Protein AF-A0A2U1WIM0-F1 (afdb_monomer)

Foldseek 3Di:
DVLVVVLVVLVVVDDPVVLVVLLVVLLLVQLVVQLVVCVVVCVPVDQDPVPGPPPVCVVCVSVVSSVVSSVCSVVPGPCRSVVSSSVVSVVVVVVVD

Structure (mmCIF, N/CA/C/O backbone):
data_AF-A0A2U1WIM0-F1
#
_entry.id   AF-A0A2U1WIM0-F1
#
loop_
_atom_site.group_PDB
_atom_site.id
_atom_site.type_symbol
_atom_site.label_atom_id
_atom_site.label_alt_id
_atom_site.label_comp_id
_atom_site.label_asym_id
_atom_site.label_entity_id
_atom_site.label_seq_id
_atom_site.pdbx_PDB_ins_code
_atom_site.Cartn_x
_atom_site.Cartn_y
_atom_site.Cartn_z
_atom_site.occupancy
_atom_site.B_iso_or_equiv
_atom_site.auth_seq_id
_atom_site.auth_comp_id
_atom_site.auth_asym_id
_atom_site.auth_atom_id
_atom_site.pdbx_PDB_model_num
ATOM 1 N N . MET A 1 1 ? -23.681 -4.303 2.465 1.00 59.84 1 MET A N 1
ATOM 2 C CA . MET A 1 1 ? -23.717 -3.689 3.816 1.00 59.84 1 MET A CA 1
ATOM 3 C C . MET A 1 1 ? -23.264 -4.615 4.951 1.00 59.84 1 MET A C 1
ATOM 5 O O . MET A 1 1 ? -22.601 -4.123 5.848 1.00 59.84 1 MET A O 1
ATOM 9 N N . ARG A 1 2 ? -23.535 -5.932 4.925 1.00 65.62 2 ARG A N 1
ATOM 10 C CA . ARG A 1 2 ? -23.213 -6.853 6.042 1.00 65.62 2 ARG A CA 1
ATOM 11 C C . ARG A 1 2 ? -21.707 -7.028 6.341 1.00 65.62 2 ARG A C 1
ATOM 13 O O . ARG A 1 2 ? -21.340 -7.217 7.492 1.00 65.62 2 ARG A O 1
ATOM 20 N N . THR A 1 3 ? -20.843 -6.925 5.329 1.00 66.19 3 THR A N 1
ATOM 21 C CA . THR A 1 3 ? -19.381 -7.093 5.477 1.00 66.19 3 THR A CA 1
ATOM 22 C C . THR A 1 3 ? -18.690 -5.880 6.102 1.00 66.19 3 THR A C 1
ATOM 24 O O . THR A 1 3 ? -17.775 -6.050 6.897 1.00 66.19 3 THR A O 1
ATOM 27 N N . LEU A 1 4 ? -19.150 -4.664 5.783 1.00 67.75 4 LEU A N 1
ATOM 28 C CA . LEU A 1 4 ? -18.585 -3.428 6.339 1.00 67.75 4 LEU A CA 1
ATOM 29 C C . LEU A 1 4 ? -18.883 -3.308 7.837 1.00 67.75 4 LEU A C 1
ATOM 31 O O . LEU A 1 4 ? -17.980 -3.002 8.603 1.00 67.75 4 LEU A O 1
ATOM 35 N N . ALA A 1 5 ? -20.110 -3.650 8.250 1.00 70.62 5 ALA A N 1
ATOM 36 C CA . ALA A 1 5 ? -20.494 -3.674 9.662 1.00 70.62 5 ALA A CA 1
ATOM 37 C C . ALA A 1 5 ? -19.587 -4.606 10.487 1.00 70.62 5 ALA A C 1
ATOM 39 O O . ALA A 1 5 ? -19.092 -4.217 11.537 1.00 70.62 5 ALA A O 1
ATOM 40 N N . LYS A 1 6 ? -19.279 -5.798 9.954 1.00 81.31 6 LYS A N 1
ATOM 41 C CA . LYS A 1 6 ? -18.414 -6.765 10.638 1.00 81.31 6 LYS A CA 1
ATOM 42 C C . LYS A 1 6 ? -16.965 -6.281 10.780 1.00 81.31 6 LYS A C 1
ATOM 44 O O . LYS A 1 6 ? -16.341 -6.587 11.785 1.00 81.31 6 LYS A O 1
ATOM 49 N N . ILE A 1 7 ? -16.420 -5.547 9.805 1.00 84.88 7 ILE A N 1
ATOM 50 C CA . ILE A 1 7 ? -15.057 -4.995 9.914 1.00 84.88 7 ILE A CA 1
ATOM 51 C C . ILE A 1 7 ? -14.996 -3.916 10.997 1.00 84.88 7 ILE A C 1
ATOM 53 O O . ILE A 1 7 ? -14.090 -3.957 11.822 1.00 84.88 7 ILE A O 1
ATOM 57 N N . SER A 1 8 ? -15.977 -3.014 11.054 1.00 86.12 8 SER A N 1
ATOM 58 C CA . SER A 1 8 ? -16.022 -1.972 12.087 1.00 86.12 8 SER A CA 1
ATOM 59 C C . SER A 1 8 ? -16.092 -2.548 13.507 1.00 86.12 8 SER A C 1
ATOM 61 O O . SER A 1 8 ? -15.436 -2.036 14.412 1.00 86.12 8 SER A O 1
ATOM 63 N N . ASP A 1 9 ? -16.816 -3.655 13.699 1.00 88.31 9 ASP A N 1
ATOM 64 C CA . ASP A 1 9 ? -16.866 -4.358 14.987 1.00 88.31 9 ASP A CA 1
ATOM 65 C C . ASP A 1 9 ? -15.514 -4.977 15.382 1.00 88.31 9 ASP A C 1
ATOM 67 O O . ASP A 1 9 ? -15.197 -5.068 16.569 1.00 88.31 9 ASP A O 1
ATOM 71 N N . LEU A 1 10 ? -14.717 -5.426 14.40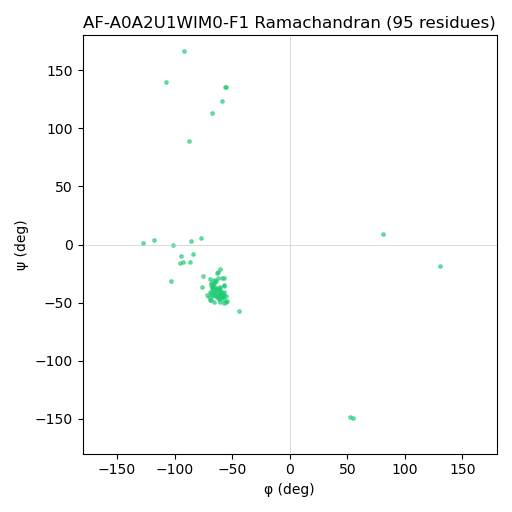4 1.00 87.44 10 LEU A N 1
ATOM 72 C CA . LEU A 1 10 ? -13.368 -5.951 14.643 1.00 87.44 10 LEU A CA 1
ATOM 73 C C . LEU A 1 10 ? -12.403 -4.830 15.014 1.00 87.44 10 LEU A C 1
ATOM 75 O O . LEU A 1 10 ? -11.634 -4.972 15.961 1.00 87.44 10 LEU A O 1
ATOM 79 N N . GLU A 1 11 ? -12.476 -3.705 14.305 1.00 90.44 11 GLU A N 1
ATOM 80 C CA . GLU A 1 11 ? -11.648 -2.533 14.582 1.00 90.44 11 GLU A CA 1
ATOM 81 C C . GLU A 1 11 ? -11.867 -2.016 16.006 1.00 90.44 11 GLU A C 1
ATOM 83 O O . GLU A 1 11 ? -10.902 -1.752 16.716 1.00 90.44 11 GLU A O 1
ATOM 88 N N . ALA A 1 12 ? -13.117 -1.960 16.474 1.00 89.38 12 ALA A N 1
ATOM 89 C CA . ALA A 1 12 ? -13.444 -1.490 17.820 1.00 89.38 12 ALA A CA 1
ATOM 90 C C . ALA A 1 12 ? -12.814 -2.324 18.957 1.00 89.38 12 ALA A C 1
ATOM 92 O O . ALA A 1 12 ? -12.693 -1.834 20.079 1.00 89.38 12 ALA A O 1
ATOM 93 N N . LYS A 1 13 ? -12.427 -3.578 18.689 1.00 88.81 13 LYS A N 1
ATOM 94 C CA . LYS A 1 13 ? -11.847 -4.501 19.681 1.00 88.81 13 LYS A CA 1
ATOM 95 C C . LYS A 1 13 ? -10.318 -4.496 19.704 1.00 88.81 13 LYS A C 1
ATOM 97 O O . LYS A 1 13 ? -9.731 -5.119 20.586 1.00 88.81 13 LYS A O 1
ATOM 102 N N . ILE A 1 14 ? -9.669 -3.855 18.734 1.00 89.38 14 ILE A N 1
ATOM 103 C CA . ILE A 1 14 ? -8.216 -3.908 18.551 1.00 89.38 14 ILE A CA 1
ATOM 104 C C . ILE A 1 14 ? -7.599 -2.570 18.962 1.00 89.38 14 ILE A C 1
ATOM 106 O O . ILE A 1 14 ? -8.125 -1.501 18.664 1.00 89.38 14 ILE A O 1
ATOM 110 N N . ASP A 1 15 ? -6.448 -2.635 19.633 1.00 92.50 15 ASP A N 1
ATOM 111 C CA . ASP A 1 15 ? -5.685 -1.448 20.019 1.00 92.50 15 ASP A CA 1
ATOM 112 C C . ASP A 1 15 ? -5.359 -0.549 18.799 1.00 92.50 15 ASP A C 1
ATOM 114 O O . ASP A 1 15 ? -4.915 -1.059 17.761 1.00 92.50 15 AS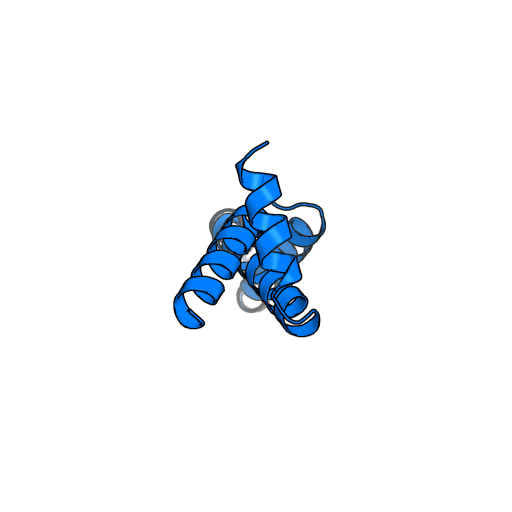P A O 1
ATOM 118 N N . PRO A 1 16 ? -5.513 0.787 18.894 1.00 92.88 16 PRO A N 1
ATOM 119 C CA . PRO A 1 16 ? -5.274 1.695 17.772 1.00 92.88 16 PRO A CA 1
ATOM 120 C C . PRO A 1 16 ? -3.868 1.617 17.162 1.00 92.88 16 PRO A C 1
ATOM 122 O O . PRO A 1 16 ? -3.724 1.735 15.942 1.00 92.88 16 PRO A O 1
ATOM 125 N N . ALA A 1 17 ? -2.821 1.395 17.964 1.00 93.69 17 ALA A N 1
ATOM 126 C CA . ALA A 1 17 ? -1.467 1.234 17.434 1.00 93.69 17 ALA A CA 1
ATOM 127 C C . ALA A 1 17 ? -1.343 -0.075 16.646 1.00 93.69 17 ALA A C 1
ATOM 129 O O . ALA A 1 17 ? -0.674 -0.123 15.608 1.00 93.69 17 ALA A O 1
ATOM 130 N N . LYS A 1 18 ? -2.044 -1.125 17.084 1.00 92.94 18 LYS A N 1
ATOM 131 C CA . LYS A 1 18 ? -2.105 -2.388 16.350 1.00 92.94 18 LYS A CA 1
ATOM 132 C C . LYS A 1 18 ? -2.888 -2.258 15.043 1.00 92.94 18 LYS A C 1
ATOM 134 O O . LYS A 1 18 ? -2.414 -2.750 14.020 1.00 92.94 18 LYS A O 1
ATOM 139 N N . LEU A 1 19 ? -4.009 -1.536 15.034 1.00 95.31 19 LEU A N 1
ATOM 140 C CA . LEU A 1 19 ? -4.741 -1.211 13.801 1.00 95.31 19 LEU A CA 1
ATOM 141 C C . LEU A 1 19 ? -3.864 -0.454 12.801 1.00 95.31 19 LEU A C 1
ATOM 143 O O . LEU A 1 19 ? -3.824 -0.804 11.619 1.00 95.31 19 LEU A O 1
ATOM 147 N N . ALA A 1 20 ? -3.108 0.542 13.273 1.00 95.81 20 ALA A N 1
ATOM 148 C CA . ALA A 1 20 ? -2.166 1.279 12.437 1.00 95.81 20 ALA A CA 1
ATOM 149 C C . ALA A 1 20 ? -1.082 0.359 11.849 1.00 95.81 20 ALA A C 1
ATOM 151 O O . ALA A 1 20 ? -0.744 0.486 10.670 1.00 95.81 20 ALA A O 1
ATOM 152 N N . GLN A 1 21 ? -0.580 -0.605 12.630 1.00 95.69 21 GLN A N 1
ATOM 153 C CA . GLN A 1 21 ? 0.366 -1.610 12.141 1.00 95.69 21 GLN A CA 1
ATOM 154 C C . GLN A 1 21 ? -0.257 -2.494 11.053 1.00 95.69 21 GLN A C 1
ATOM 156 O O . GLN A 1 21 ? 0.366 -2.698 10.016 1.00 95.69 21 GLN A O 1
ATOM 161 N N . ILE A 1 22 ? -1.486 -2.976 11.247 1.00 95.75 22 ILE A N 1
ATOM 162 C CA . ILE A 1 22 ? -2.182 -3.826 10.268 1.00 95.75 22 ILE A CA 1
ATOM 163 C C . ILE A 1 22 ? -2.429 -3.060 8.966 1.00 95.75 22 ILE A C 1
ATOM 165 O O . ILE A 1 22 ? -2.149 -3.570 7.881 1.00 95.75 22 ILE A O 1
ATOM 169 N N . ARG A 1 23 ? -2.886 -1.805 9.064 1.00 96.00 23 ARG A N 1
ATOM 170 C CA . ARG A 1 23 ? -3.065 -0.918 7.907 1.00 96.00 23 ARG A CA 1
ATOM 171 C C . ARG A 1 23 ? -1.747 -0.696 7.168 1.00 96.00 23 ARG A C 1
ATOM 173 O O . ARG A 1 23 ? -1.713 -0.768 5.942 1.00 96.00 23 ARG A O 1
ATOM 180 N N . LYS A 1 24 ? -0.659 -0.459 7.907 1.00 96.06 24 LYS A N 1
ATOM 181 C CA . LYS A 1 24 ? 0.684 -0.307 7.341 1.00 96.06 24 LYS A CA 1
ATOM 182 C C . LYS A 1 24 ? 1.118 -1.572 6.600 1.00 96.06 24 LYS A C 1
ATOM 184 O O . LYS A 1 24 ? 1.495 -1.466 5.440 1.00 96.06 24 LYS A O 1
ATOM 189 N N . SER A 1 25 ? 0.995 -2.746 7.215 1.00 96.50 25 SER A N 1
ATOM 190 C CA . SER A 1 25 ? 1.364 -4.019 6.586 1.00 96.50 25 SER A CA 1
ATOM 191 C C . SER A 1 25 ? 0.540 -4.317 5.334 1.00 96.50 25 SER A C 1
ATOM 193 O O . SER A 1 25 ? 1.084 -4.797 4.344 1.00 96.50 25 SER A O 1
ATOM 195 N N . ALA A 1 26 ? -0.752 -3.983 5.334 1.00 96.94 26 ALA A N 1
ATOM 196 C CA . ALA A 1 26 ? -1.595 -4.137 4.154 1.00 96.94 26 ALA A CA 1
ATOM 197 C C . ALA A 1 26 ? -1.162 -3.216 2.994 1.00 96.94 26 ALA A C 1
ATOM 199 O O . ALA A 1 26 ? -1.081 -3.661 1.849 1.00 96.94 26 ALA A O 1
ATOM 200 N N . ASN A 1 27 ? -0.818 -1.956 3.285 1.00 96.44 27 ASN A N 1
ATOM 201 C CA . ASN A 1 27 ? -0.271 -1.026 2.289 1.00 96.44 27 ASN A CA 1
ATOM 202 C C . ASN A 1 27 ? 1.123 -1.454 1.795 1.00 96.44 27 ASN A C 1
ATOM 204 O O . ASN A 1 27 ? 1.448 -1.288 0.622 1.00 96.44 27 ASN A O 1
ATOM 208 N N . GLU A 1 28 ? 1.965 -1.997 2.675 1.00 96.38 28 GLU A N 1
ATOM 209 C CA . GLU A 1 28 ? 3.279 -2.530 2.302 1.00 96.38 28 GLU A CA 1
ATOM 210 C C . GLU A 1 28 ? 3.139 -3.741 1.381 1.00 96.38 28 GLU A C 1
ATOM 212 O O . GLU A 1 28 ? 3.842 -3.815 0.377 1.00 96.38 28 GLU A O 1
ATOM 217 N N . PHE A 1 29 ? 2.188 -4.635 1.662 1.00 97.06 29 PHE A N 1
ATOM 218 C CA . PHE A 1 29 ? 1.875 -5.758 0.786 1.00 97.06 29 PHE A CA 1
ATOM 219 C C . PHE A 1 29 ? 1.490 -5.286 -0.620 1.00 97.06 29 PHE A C 1
ATOM 221 O O . PHE A 1 29 ? 2.062 -5.752 -1.604 1.00 97.06 29 PHE A O 1
ATOM 228 N N . GLU A 1 30 ? 0.561 -4.331 -0.725 1.00 96.88 30 GLU A N 1
ATOM 229 C CA . GLU A 1 30 ? 0.156 -3.789 -2.025 1.00 96.88 30 GLU A CA 1
ATOM 230 C C . GLU A 1 30 ? 1.317 -3.079 -2.734 1.00 96.88 30 GLU A C 1
ATOM 232 O O . GLU A 1 30 ? 1.500 -3.267 -3.933 1.00 96.88 30 GLU A O 1
ATOM 237 N N . SER A 1 31 ? 2.160 -2.349 -1.998 1.00 97.19 31 SER A N 1
ATOM 238 C CA . SER A 1 31 ? 3.350 -1.703 -2.568 1.00 97.19 31 SER A CA 1
ATOM 239 C C . SER A 1 31 ? 4.306 -2.717 -3.186 1.00 97.19 31 SER A C 1
ATOM 241 O O . SER A 1 31 ? 4.767 -2.511 -4.306 1.00 97.19 31 SER A O 1
ATOM 243 N N . GLN A 1 32 ? 4.574 -3.821 -2.485 1.00 95.81 32 GLN A N 1
ATOM 244 C CA . GLN A 1 32 ? 5.421 -4.896 -3.000 1.00 95.81 32 GLN A CA 1
ATOM 245 C C . GLN A 1 32 ? 4.791 -5.558 -4.221 1.00 95.81 32 GLN A C 1
ATOM 247 O O . GLN A 1 32 ? 5.467 -5.744 -5.228 1.00 95.81 32 GLN A O 1
ATOM 252 N N . PHE A 1 33 ? 3.490 -5.847 -4.169 1.00 96.12 33 PHE A N 1
ATOM 253 C CA . PHE A 1 33 ? 2.758 -6.383 -5.311 1.00 96.12 33 PHE A CA 1
ATOM 254 C C . PHE A 1 33 ? 2.891 -5.478 -6.545 1.00 96.12 33 PHE A C 1
ATOM 256 O O . PHE A 1 33 ? 3.262 -5.953 -7.617 1.00 96.12 33 PHE A O 1
ATOM 263 N N . VAL A 1 34 ? 2.659 -4.170 -6.391 1.00 95.81 34 VAL A N 1
ATOM 264 C CA . VAL A 1 34 ? 2.797 -3.198 -7.486 1.00 95.81 34 VAL A CA 1
ATOM 265 C C . VAL A 1 34 ? 4.225 -3.207 -8.030 1.00 95.81 34 VAL A C 1
ATOM 267 O O . VAL A 1 34 ? 4.408 -3.257 -9.241 1.00 95.81 34 VAL A O 1
ATOM 270 N N . SER A 1 35 ? 5.241 -3.208 -7.165 1.00 94.88 35 SER A N 1
ATOM 271 C CA . SER A 1 35 ? 6.643 -3.263 -7.591 1.00 94.88 35 SER A CA 1
ATOM 272 C C . SER A 1 35 ? 6.966 -4.517 -8.405 1.00 94.88 35 SER A C 1
ATOM 274 O O . SER A 1 35 ? 7.631 -4.406 -9.431 1.00 94.88 35 SER A O 1
ATOM 276 N N . GLN A 1 36 ? 6.448 -5.686 -8.018 1.00 94.00 36 GLN A N 1
ATOM 277 C CA . GLN A 1 36 ? 6.616 -6.913 -8.808 1.00 94.00 36 GLN A CA 1
ATOM 278 C C . GLN A 1 36 ? 5.929 -6.812 -10.178 1.00 94.00 36 GLN A C 1
ATOM 280 O O . GLN A 1 36 ? 6.483 -7.254 -11.179 1.00 94.00 36 GLN A O 1
ATOM 285 N N . MET A 1 37 ? 4.750 -6.187 -10.249 1.00 93.44 37 MET A N 1
ATOM 286 C CA . MET A 1 37 ? 4.034 -5.974 -11.517 1.00 93.44 37 MET A CA 1
ATOM 287 C C . MET A 1 37 ? 4.722 -4.961 -12.434 1.00 93.44 37 MET A C 1
ATOM 289 O O . MET A 1 37 ? 4.615 -5.064 -13.654 1.00 93.44 37 MET A O 1
ATOM 293 N N . LEU A 1 38 ? 5.437 -3.991 -11.864 1.00 91.12 38 LEU A N 1
ATOM 294 C CA . LEU A 1 38 ? 6.216 -3.021 -12.626 1.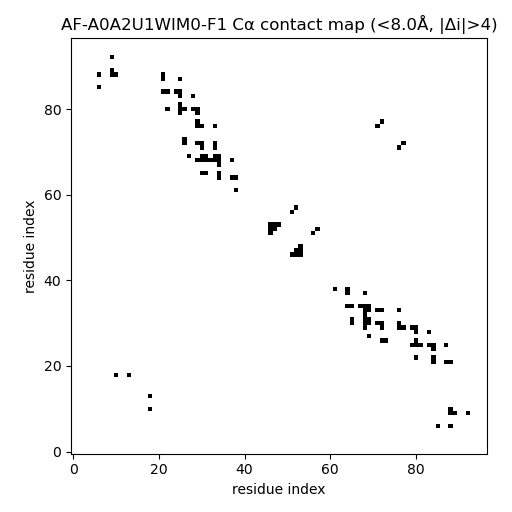00 91.12 38 LEU A CA 1
ATOM 295 C C . LEU A 1 38 ? 7.513 -3.614 -13.187 1.00 91.12 38 LEU A C 1
ATOM 297 O O . LEU A 1 38 ? 7.978 -3.128 -14.213 1.00 91.12 38 LEU A O 1
ATOM 301 N N . GLY A 1 39 ? 8.084 -4.644 -12.554 1.00 88.75 39 GLY A N 1
ATOM 302 C CA . GLY A 1 39 ? 9.349 -5.276 -12.959 1.00 88.75 39 GLY A CA 1
ATOM 303 C C . GLY A 1 39 ? 9.469 -5.527 -14.471 1.00 88.75 39 GLY A C 1
ATOM 304 O O . GLY A 1 39 ? 10.351 -4.935 -15.101 1.00 88.75 39 GLY A O 1
ATOM 305 N N . PRO A 1 40 ? 8.535 -6.275 -15.090 1.00 89.31 40 PRO A N 1
ATOM 306 C CA . PRO A 1 40 ? 8.574 -6.588 -16.520 1.00 89.31 40 PRO A CA 1
ATOM 307 C C . PRO A 1 40 ? 8.573 -5.365 -17.447 1.00 89.31 40 PRO A C 1
ATOM 309 O O . PRO A 1 40 ? 9.138 -5.418 -18.538 1.00 89.31 40 PRO A O 1
ATOM 312 N N . MET A 1 41 ? 7.981 -4.238 -17.028 1.00 86.44 41 MET A N 1
ATOM 313 C CA . MET A 1 41 ? 8.004 -3.004 -17.826 1.00 86.44 41 MET A CA 1
ATOM 314 C C . MET A 1 41 ? 9.424 -2.462 -18.000 1.00 86.44 41 MET A C 1
ATOM 316 O O . MET A 1 41 ? 9.723 -1.844 -19.018 1.00 86.44 41 MET A O 1
ATOM 320 N N . PHE A 1 42 ? 10.293 -2.689 -17.013 1.00 79.88 42 PHE A N 1
ATOM 321 C CA . PHE A 1 42 ? 11.681 -2.248 -17.043 1.00 79.88 42 PHE A CA 1
ATOM 322 C C . PHE A 1 42 ? 12.638 -3.331 -17.551 1.00 79.88 42 PHE A C 1
ATOM 324 O O . PHE A 1 42 ? 13.750 -2.995 -17.932 1.00 79.88 42 PHE A O 1
ATOM 331 N N . GLU A 1 43 ? 12.248 -4.603 -17.606 1.00 77.06 43 GLU A N 1
ATOM 332 C CA . GLU A 1 43 ? 13.092 -5.670 -18.172 1.00 77.06 43 GLU A CA 1
ATOM 333 C C . GLU A 1 43 ? 13.315 -5.498 -19.685 1.00 77.06 43 GLU A C 1
ATOM 335 O O . GLU A 1 43 ? 14.393 -5.795 -20.190 1.00 77.06 43 GLU A O 1
ATOM 340 N N . GLY A 1 44 ? 12.324 -4.961 -20.408 1.00 66.12 44 GLY A N 1
ATOM 341 C CA . GLY A 1 44 ? 12.420 -4.687 -21.849 1.00 66.12 44 GLY A CA 1
ATOM 342 C C . GLY A 1 44 ? 13.085 -3.354 -22.218 1.00 66.12 44 GLY A C 1
ATOM 343 O O . GLY A 1 44 ? 13.339 -3.107 -23.397 1.00 66.12 44 GLY A O 1
ATOM 344 N N . ILE A 1 45 ? 13.370 -2.487 -21.238 1.00 67.56 45 ILE A N 1
ATOM 345 C CA . ILE A 1 45 ? 14.089 -1.225 -21.458 1.00 67.56 45 ILE A CA 1
ATOM 346 C C . ILE A 1 45 ? 15.581 -1.528 -21.350 1.00 67.56 45 ILE A C 1
ATOM 348 O O . ILE A 1 45 ? 16.164 -1.468 -20.260 1.00 67.56 45 ILE A O 1
ATOM 352 N N . GLY A 1 46 ? 16.175 -1.894 -22.488 1.00 59.31 46 GLY A N 1
ATOM 353 C CA . GLY A 1 46 ? 17.617 -2.063 -22.617 1.00 59.31 46 GLY A CA 1
ATOM 354 C C . GLY A 1 46 ? 18.344 -0.783 -22.211 1.00 59.31 46 GLY A C 1
ATOM 355 O O . GLY A 1 46 ? 17.934 0.321 -22.572 1.00 59.31 46 GLY A O 1
ATOM 356 N N . THR A 1 47 ? 19.407 -0.927 -21.430 1.00 61.72 47 THR A N 1
ATOM 357 C CA . THR A 1 47 ? 20.384 0.136 -21.222 1.00 6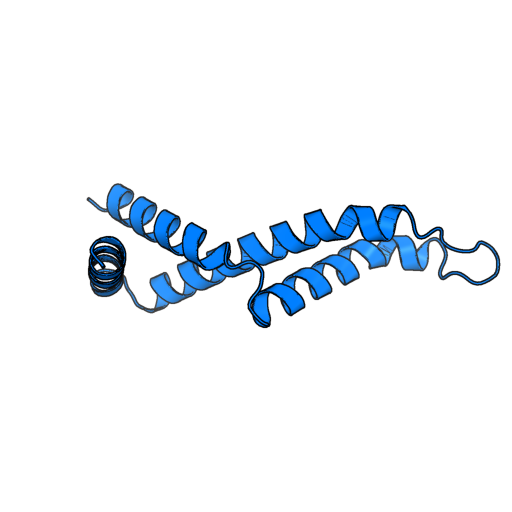1.72 47 THR A CA 1
ATOM 358 C C . THR A 1 47 ? 21.101 0.343 -22.556 1.00 61.72 47 THR A C 1
ATOM 360 O O . THR A 1 47 ? 21.763 -0.559 -23.060 1.00 61.72 47 THR A O 1
ATOM 363 N N . ASP A 1 48 ? 20.907 1.500 -23.191 1.00 62.00 48 ASP A N 1
ATOM 364 C CA . ASP A 1 48 ? 21.655 1.843 -24.404 1.00 62.00 48 ASP A CA 1
ATOM 365 C C . ASP A 1 48 ? 23.156 1.828 -24.060 1.00 62.00 48 ASP A C 1
ATOM 367 O O . ASP A 1 48 ? 23.581 2.501 -23.119 1.00 62.00 48 ASP A O 1
ATOM 371 N N . GLU A 1 49 ? 23.961 1.040 -24.776 1.00 62.53 49 GLU A N 1
ATOM 372 C CA . GLU A 1 49 ? 25.396 0.897 -24.486 1.00 62.53 49 GLU A CA 1
ATOM 373 C C . GLU A 1 49 ? 26.161 2.222 -24.631 1.00 62.53 49 GLU A C 1
ATOM 375 O O . GLU A 1 49 ? 27.217 2.393 -24.024 1.00 62.53 49 GLU A O 1
ATOM 380 N N . THR A 1 50 ? 25.632 3.166 -25.418 1.00 67.94 50 THR A N 1
ATOM 381 C CA . THR A 1 50 ? 26.285 4.450 -25.710 1.00 67.94 50 THR A CA 1
ATOM 382 C C . THR A 1 50 ? 25.677 5.613 -24.919 1.00 67.94 50 THR A C 1
ATOM 384 O O . THR A 1 50 ? 26.397 6.547 -24.566 1.00 67.94 50 THR A O 1
ATOM 387 N N . PHE A 1 51 ? 24.374 5.569 -24.616 1.00 66.62 51 PHE A N 1
ATOM 388 C CA . PHE A 1 51 ? 23.644 6.680 -23.977 1.00 66.62 51 PHE A CA 1
ATOM 389 C C . PHE A 1 51 ? 22.849 6.307 -22.707 1.00 66.62 51 PHE A C 1
ATOM 391 O O . PHE A 1 51 ? 22.198 7.175 -22.125 1.00 66.62 51 PHE A O 1
ATOM 398 N N . GLY A 1 52 ? 22.885 5.050 -22.257 1.00 69.75 52 GLY A N 1
ATOM 399 C CA . GLY A 1 52 ? 22.203 4.562 -21.052 1.00 69.75 52 GLY A CA 1
ATOM 400 C C . GLY A 1 52 ? 23.070 4.626 -19.790 1.00 69.75 52 GLY A C 1
ATOM 401 O O . GLY A 1 52 ? 24.288 4.781 -19.852 1.00 69.75 52 GLY A O 1
ATOM 402 N N . GLY A 1 53 ? 22.463 4.470 -18.608 1.00 72.69 53 GLY A N 1
ATOM 403 C CA . GLY A 1 53 ? 23.180 4.512 -17.326 1.00 72.69 53 GLY A CA 1
ATOM 404 C C . GLY A 1 53 ? 23.965 3.235 -16.974 1.00 72.69 53 GLY A C 1
ATOM 405 O O . GLY A 1 53 ? 24.531 3.137 -15.878 1.00 72.69 53 GLY A O 1
ATOM 406 N N . GLY A 1 54 ? 24.021 2.265 -17.895 1.00 78.44 54 GLY A N 1
ATOM 407 C CA . GLY A 1 54 ? 24.808 1.032 -17.805 1.00 78.44 54 GLY A CA 1
ATOM 408 C C . GLY A 1 54 ? 24.579 0.226 -16.519 1.00 78.44 54 GLY A C 1
ATOM 409 O O . GLY A 1 54 ? 23.513 0.270 -15.906 1.00 78.44 54 GLY A O 1
ATOM 410 N N . ARG A 1 55 ? 25.628 -0.471 -16.057 1.00 77.69 55 ARG A N 1
ATOM 411 C CA . ARG A 1 55 ? 25.594 -1.297 -14.829 1.00 77.69 55 ARG A CA 1
ATOM 412 C C . ARG A 1 55 ? 25.192 -0.524 -13.569 1.00 77.69 55 ARG A C 1
ATOM 414 O O . ARG A 1 55 ? 24.654 -1.112 -12.636 1.00 77.69 55 ARG A O 1
ATOM 421 N N . GLY A 1 56 ? 25.475 0.780 -13.517 1.00 81.81 56 GLY A N 1
ATOM 422 C CA . GLY A 1 56 ? 25.072 1.626 -12.395 1.00 81.81 56 GLY A CA 1
ATOM 423 C C . GLY A 1 56 ? 23.553 1.737 -12.321 1.00 81.81 56 GLY A C 1
ATOM 424 O O . GLY A 1 56 ? 22.962 1.467 -11.284 1.00 81.81 56 GLY A O 1
ATOM 425 N N . GLU A 1 57 ? 22.905 2.053 -13.436 1.00 82.75 57 GLU A N 1
ATOM 426 C CA . GLU A 1 57 ? 21.446 2.123 -13.506 1.00 82.75 57 GLU A CA 1
ATOM 427 C C . GLU A 1 57 ? 20.778 0.781 -13.182 1.00 82.75 57 GLU A C 1
ATOM 429 O O . GLU A 1 57 ? 19.816 0.747 -12.415 1.00 82.75 57 GLU A O 1
ATOM 434 N N . GLU A 1 58 ? 21.321 -0.328 -13.689 1.00 82.69 58 GLU A N 1
ATOM 435 C CA . GLU A 1 58 ? 20.822 -1.681 -13.404 1.00 82.69 58 GLU A CA 1
ATOM 436 C C . GLU A 1 58 ? 20.806 -1.997 -11.903 1.00 82.69 58 GLU A C 1
ATOM 438 O O . GLU A 1 58 ? 19.829 -2.551 -11.401 1.00 82.69 58 GLU A O 1
ATOM 443 N N . MET A 1 59 ? 21.837 -1.583 -11.159 1.00 86.81 59 MET A N 1
ATOM 444 C CA . MET A 1 59 ? 21.891 -1.791 -9.708 1.00 86.81 59 MET A CA 1
ATOM 445 C C . MET A 1 59 ? 20.849 -0.971 -8.936 1.00 86.81 59 MET A C 1
ATOM 447 O O . MET A 1 59 ? 20.361 -1.424 -7.900 1.00 86.81 59 MET A O 1
ATOM 451 N N . PHE A 1 60 ? 20.503 0.230 -9.409 1.00 89.12 60 PHE A N 1
ATOM 452 C CA . PHE A 1 60 ? 19.552 1.117 -8.725 1.00 89.12 60 PHE A CA 1
ATOM 453 C C . PHE A 1 60 ? 18.102 0.953 -9.209 1.00 89.12 60 PHE A C 1
ATOM 455 O O . PHE A 1 60 ? 17.172 1.387 -8.524 1.00 89.12 60 PHE A O 1
ATOM 462 N N . ARG A 1 61 ? 17.882 0.292 -10.350 1.00 88.62 61 ARG A N 1
ATOM 463 C CA . ARG A 1 61 ? 16.561 0.058 -10.949 1.00 88.62 61 ARG A CA 1
ATOM 464 C C . ARG A 1 61 ? 15.565 -0.638 -10.007 1.00 88.62 61 ARG A C 1
ATOM 466 O O . ARG A 1 61 ? 14.445 -0.136 -9.908 1.00 88.62 61 ARG A O 1
ATOM 473 N N . PRO A 1 62 ? 15.924 -1.691 -9.245 1.00 90.88 62 PRO A N 1
ATOM 474 C CA . PRO A 1 62 ? 15.002 -2.287 -8.276 1.00 90.88 62 PRO A CA 1
ATOM 475 C C . PRO A 1 62 ? 14.534 -1.285 -7.214 1.00 90.88 62 PRO A C 1
ATOM 477 O O . PRO A 1 62 ? 13.343 -1.203 -6.922 1.00 90.88 62 PRO A O 1
ATOM 480 N N . MET A 1 63 ? 15.442 -0.448 -6.700 1.00 93.25 63 MET A N 1
ATOM 481 C CA . MET A 1 63 ? 15.088 0.583 -5.718 1.00 93.25 63 MET A CA 1
ATOM 482 C C . MET A 1 63 ? 14.143 1.637 -6.307 1.00 93.25 63 MET A C 1
ATOM 484 O O . MET A 1 63 ? 13.219 2.078 -5.627 1.00 93.25 63 MET A O 1
ATOM 488 N N . LEU A 1 64 ? 14.332 2.024 -7.571 1.00 92.62 64 LEU A N 1
ATOM 489 C CA . LEU A 1 64 ? 13.406 2.908 -8.287 1.00 92.62 64 LEU A CA 1
ATOM 490 C C . LEU A 1 64 ? 12.010 2.285 -8.413 1.00 92.62 64 LEU A C 1
ATOM 492 O O . LEU A 1 64 ? 11.012 2.934 -8.094 1.00 92.62 64 LEU A O 1
ATOM 496 N N . ILE A 1 65 ? 11.938 1.016 -8.815 1.00 93.38 65 ILE A N 1
ATOM 497 C CA . ILE A 1 65 ? 10.683 0.264 -8.950 1.00 93.38 65 ILE A CA 1
ATOM 498 C C . ILE A 1 65 ? 9.955 0.146 -7.600 1.00 93.38 65 ILE A C 1
ATOM 500 O O . ILE A 1 65 ? 8.732 0.296 -7.530 1.00 93.38 65 ILE A O 1
ATOM 504 N N . GLU A 1 66 ? 10.688 -0.059 -6.505 1.00 95.19 66 GLU A N 1
ATOM 505 C CA . GLU A 1 66 ? 10.127 -0.036 -5.151 1.00 95.19 66 GLU A CA 1
ATOM 506 C C . GLU A 1 66 ? 9.508 1.318 -4.789 1.00 95.19 66 GLU A C 1
ATOM 508 O O . GLU A 1 66 ? 8.414 1.377 -4.219 1.00 95.19 66 GLU A O 1
ATOM 513 N N . GLN A 1 67 ? 10.182 2.425 -5.116 1.00 95.25 67 GLN A N 1
ATOM 514 C CA . GLN A 1 67 ? 9.638 3.758 -4.850 1.00 95.25 67 GLN A CA 1
ATOM 515 C C . GLN A 1 67 ? 8.396 4.037 -5.694 1.00 95.25 67 GLN A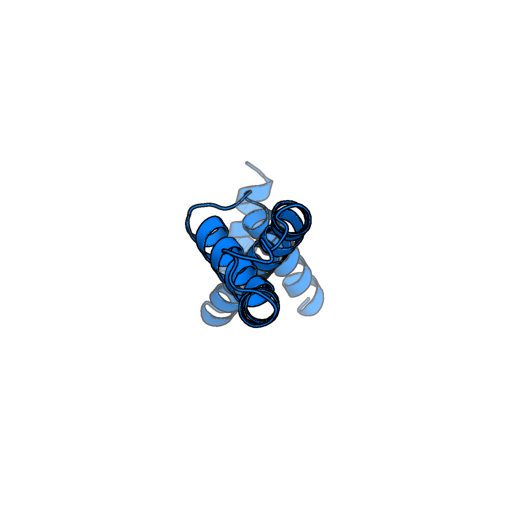 C 1
ATOM 517 O O . GLN A 1 67 ? 7.424 4.583 -5.168 1.00 95.25 67 GLN A O 1
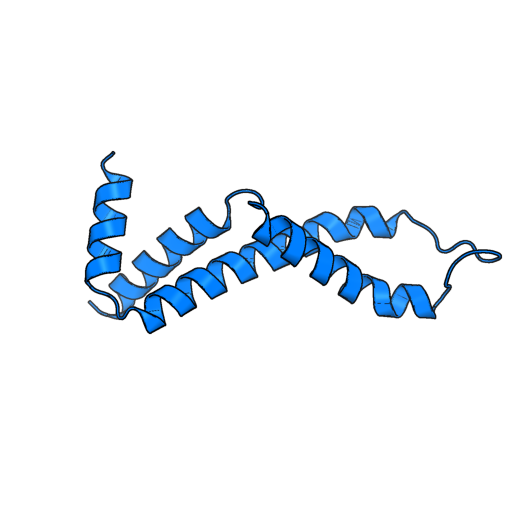ATOM 522 N N . PHE A 1 68 ? 8.378 3.613 -6.960 1.00 94.12 68 PHE A N 1
ATOM 523 C CA . PHE A 1 68 ? 7.177 3.709 -7.787 1.00 94.12 68 PHE A CA 1
ATOM 524 C C . PHE A 1 68 ? 6.016 2.903 -7.200 1.00 94.12 68 PHE A C 1
ATOM 526 O O . PHE A 1 68 ? 4.921 3.450 -7.063 1.00 94.12 68 PHE A O 1
ATOM 533 N N . GLY A 1 69 ? 6.249 1.662 -6.763 1.00 94.88 69 GLY A N 1
ATOM 534 C CA . GLY A 1 69 ? 5.216 0.842 -6.121 1.00 94.88 69 GLY A CA 1
ATOM 535 C C . GLY A 1 69 ? 4.619 1.500 -4.874 1.00 94.88 69 GLY A C 1
ATOM 536 O O . GLY A 1 69 ? 3.394 1.581 -4.732 1.00 94.88 69 GLY A O 1
ATOM 537 N N . LYS A 1 70 ? 5.467 2.076 -4.010 1.00 95.19 70 LYS A N 1
ATOM 538 C CA . LYS A 1 70 ? 5.028 2.849 -2.833 1.00 95.19 70 LYS A CA 1
ATOM 539 C C . LYS A 1 70 ? 4.212 4.081 -3.226 1.00 95.19 70 LYS A C 1
ATOM 541 O O . LYS A 1 70 ? 3.145 4.320 -2.665 1.00 95.19 70 LYS A O 1
ATOM 546 N N . GLN A 1 71 ? 4.693 4.858 -4.195 1.00 95.31 71 GLN A N 1
ATOM 547 C CA . GLN A 1 71 ? 4.042 6.086 -4.663 1.00 95.31 71 GLN A CA 1
ATOM 548 C C . GLN A 1 71 ? 2.682 5.823 -5.324 1.00 95.31 71 GLN A C 1
ATOM 550 O O . GLN A 1 71 ? 1.763 6.629 -5.164 1.00 95.31 71 GLN A O 1
ATOM 555 N N . ILE A 1 72 ? 2.542 4.715 -6.055 1.00 94.62 72 ILE A N 1
ATOM 556 C CA . ILE A 1 72 ? 1.273 4.281 -6.656 1.00 94.62 72 ILE A CA 1
ATOM 557 C C . ILE A 1 72 ? 0.296 3.854 -5.561 1.00 94.62 72 ILE A C 1
ATOM 559 O O . ILE A 1 72 ? -0.842 4.323 -5.534 1.00 94.62 72 ILE A O 1
ATOM 563 N N . THR A 1 73 ? 0.755 3.035 -4.614 1.00 95.19 73 THR A N 1
ATOM 564 C CA . THR A 1 73 ? -0.073 2.563 -3.495 1.00 95.19 73 THR A CA 1
ATOM 565 C C . THR A 1 73 ? -0.592 3.725 -2.648 1.00 95.19 73 THR A C 1
ATOM 567 O O . THR A 1 73 ? -1.782 3.803 -2.357 1.00 95.19 73 THR A O 1
ATOM 570 N N . GLN A 1 74 ? 0.267 4.697 -2.324 1.00 92.31 74 GLN A N 1
ATOM 571 C CA . GLN A 1 74 ? -0.116 5.890 -1.556 1.00 92.31 74 GLN A CA 1
ATOM 572 C C . GLN A 1 74 ? -1.163 6.767 -2.257 1.00 92.31 74 GLN A C 1
ATOM 574 O O . GLN A 1 74 ? -1.938 7.440 -1.581 1.00 92.31 74 GLN A O 1
ATOM 579 N N . ARG A 1 75 ? -1.203 6.771 -3.596 1.00 92.88 75 ARG A N 1
ATOM 580 C CA . ARG A 1 75 ? -2.181 7.542 -4.384 1.00 92.88 75 ARG A CA 1
ATOM 581 C C . ARG A 1 75 ? -3.507 6.813 -4.616 1.00 92.88 75 ARG A C 1
ATOM 583 O O . ARG A 1 75 ? -4.375 7.360 -5.289 1.00 92.88 75 ARG A O 1
ATOM 590 N N . GLY A 1 76 ? -3.678 5.617 -4.058 1.00 86.88 76 GLY A N 1
ATOM 591 C CA . GLY A 1 76 ? -4.916 4.839 -4.146 1.00 86.88 76 GLY A CA 1
ATOM 592 C C . GLY A 1 76 ? -4.707 3.387 -4.565 1.00 86.88 76 GLY A C 1
ATOM 593 O O . GLY A 1 76 ? -5.577 2.564 -4.287 1.00 86.88 76 GLY A O 1
ATOM 594 N N . GLY A 1 77 ? -3.556 3.060 -5.164 1.00 91.19 77 GLY A N 1
ATOM 595 C CA . GLY A 1 77 ? -3.197 1.693 -5.534 1.00 91.19 77 GLY A CA 1
ATOM 596 C C . GLY A 1 77 ? -4.240 1.000 -6.415 1.00 91.19 77 GLY A C 1
ATOM 597 O O . GLY A 1 77 ? -4.946 1.629 -7.201 1.00 91.19 77 GLY A O 1
ATOM 598 N N . PHE A 1 78 ? -4.331 -0.317 -6.262 1.00 93.44 78 PHE A N 1
ATOM 599 C CA . PHE A 1 78 ? -5.315 -1.185 -6.905 1.00 93.44 78 PHE A CA 1
ATOM 600 C C . PHE A 1 78 ? -6.459 -1.580 -5.952 1.00 93.44 78 PHE A C 1
ATOM 602 O O . PHE A 1 78 ? -7.375 -2.303 -6.340 1.00 93.44 78 PHE A O 1
ATOM 609 N N . GLY A 1 79 ? -6.422 -1.114 -4.699 1.00 93.56 79 GLY A N 1
ATOM 610 C CA . GLY A 1 79 ? -7.392 -1.445 -3.657 1.00 93.56 79 GLY A CA 1
ATOM 611 C C . GLY A 1 79 ? -7.142 -2.795 -2.976 1.00 93.56 79 GLY A C 1
ATOM 612 O O . GLY A 1 79 ? -7.972 -3.232 -2.173 1.00 93.56 79 GLY A O 1
ATOM 613 N N . ILE A 1 80 ? -6.005 -3.441 -3.250 1.00 95.50 80 ILE A N 1
ATOM 614 C CA . ILE A 1 80 ? -5.631 -4.737 -2.667 1.00 95.50 80 ILE A CA 1
ATOM 615 C C . ILE A 1 80 ? -5.366 -4.582 -1.167 1.00 95.50 80 ILE A C 1
ATOM 617 O O . ILE A 1 80 ? -5.778 -5.446 -0.388 1.00 95.50 80 ILE A O 1
ATOM 621 N N . ALA A 1 81 ? -4.780 -3.460 -0.729 1.00 96.12 81 ALA A N 1
ATOM 622 C CA . ALA A 1 81 ? -4.531 -3.212 0.689 1.00 96.12 81 ALA A CA 1
ATOM 623 C C . ALA A 1 81 ? -5.816 -3.280 1.529 1.00 96.12 81 ALA A C 1
ATOM 625 O O . ALA A 1 81 ? -5.789 -3.790 2.642 1.00 96.12 81 ALA A O 1
ATOM 626 N N . ASN A 1 82 ? -6.967 -2.846 1.007 1.00 94.62 82 ASN A N 1
ATOM 627 C CA . ASN A 1 82 ? -8.229 -2.918 1.753 1.00 94.62 82 ASN A CA 1
ATOM 628 C C . ASN A 1 82 ? -8.697 -4.366 1.967 1.00 94.62 82 ASN A C 1
ATOM 630 O O . ASN A 1 82 ? -9.228 -4.699 3.027 1.00 94.62 82 ASN A O 1
ATOM 634 N N . GLN A 1 83 ? -8.490 -5.231 0.972 1.00 94.88 83 GLN A N 1
ATOM 635 C CA . GLN A 1 83 ? -8.838 -6.649 1.073 1.00 94.88 83 GLN A CA 1
ATOM 636 C C . GLN A 1 83 ? -7.913 -7.353 2.069 1.00 94.88 83 GLN A C 1
ATOM 638 O O . GLN A 1 83 ? -8.388 -8.011 2.993 1.00 94.88 83 GLN A O 1
ATOM 643 N N . VAL A 1 84 ? -6.603 -7.129 1.936 1.00 95.81 84 VAL A N 1
ATOM 644 C CA . VAL A 1 84 ? -5.579 -7.684 2.832 1.00 95.81 84 VAL A CA 1
ATOM 645 C C . VAL A 1 84 ? -5.788 -7.209 4.266 1.00 95.81 84 VAL A C 1
ATOM 647 O O . VAL A 1 84 ? -5.731 -8.012 5.188 1.00 95.81 84 VAL A O 1
ATOM 650 N N . TYR A 1 85 ? -6.109 -5.932 4.467 1.00 96.00 85 TYR A N 1
ATOM 651 C CA . TYR A 1 85 ? -6.450 -5.381 5.776 1.00 96.00 85 TYR A CA 1
ATOM 652 C C . TYR A 1 85 ? -7.591 -6.163 6.444 1.00 96.00 85 TYR A C 1
ATOM 654 O O . TYR A 1 85 ? -7.458 -6.603 7.585 1.00 96.00 85 TYR A O 1
ATOM 662 N N . GLY A 1 86 ? -8.684 -6.411 5.717 1.00 94.75 86 GLY A N 1
ATOM 663 C CA . GLY A 1 86 ? -9.816 -7.180 6.233 1.00 94.75 86 GLY A CA 1
ATOM 664 C C . GLY A 1 86 ? -9.495 -8.652 6.525 1.00 9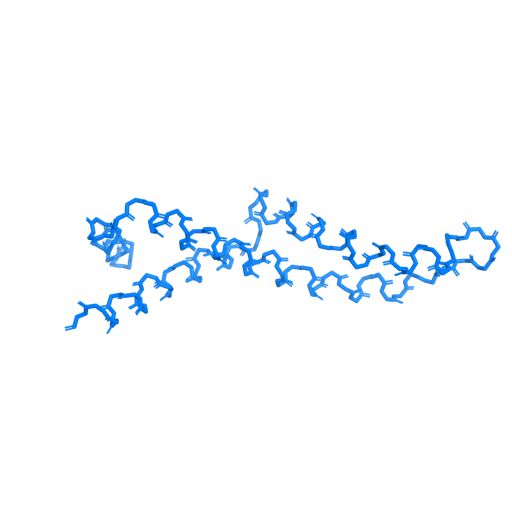4.75 86 GLY A C 1
ATOM 665 O O . GLY A 1 86 ? -10.103 -9.234 7.424 1.00 94.75 86 GLY A O 1
ATOM 666 N N . GLU A 1 87 ? -8.571 -9.265 5.780 1.00 94.69 87 GLU A N 1
ATOM 667 C CA . GLU A 1 87 ? -8.058 -10.613 6.073 1.00 94.69 87 GLU A CA 1
ATOM 668 C C . GLU A 1 87 ? -7.176 -10.620 7.327 1.00 94.69 87 GLU A C 1
ATOM 670 O O . GLU A 1 87 ? -7.362 -11.460 8.206 1.00 94.69 87 GLU A O 1
ATOM 675 N N . LEU A 1 88 ? -6.266 -9.651 7.461 1.00 94.12 88 LEU A N 1
ATOM 676 C CA . LEU A 1 88 ? -5.376 -9.536 8.617 1.00 94.12 88 LEU A CA 1
ATOM 677 C C . LEU A 1 88 ? -6.152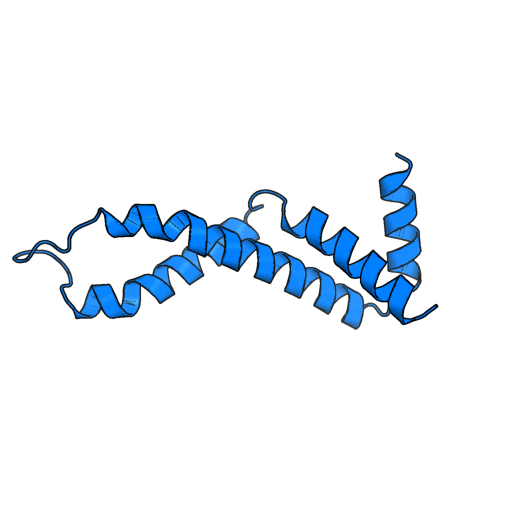 -9.303 9.919 1.00 94.12 88 LEU A C 1
ATOM 679 O O . LEU A 1 88 ? -5.818 -9.910 10.933 1.00 94.12 88 LEU A O 1
ATOM 683 N N . LEU A 1 89 ? -7.210 -8.486 9.892 1.00 94.25 89 LEU A N 1
ATOM 684 C CA . LEU A 1 89 ? -8.096 -8.301 11.048 1.00 94.25 89 LEU A CA 1
ATOM 685 C C . LEU A 1 89 ? -8.767 -9.615 11.476 1.00 94.25 89 LEU A C 1
ATOM 687 O O . LEU A 1 89 ? -8.807 -9.934 12.662 1.00 94.25 89 LEU A O 1
ATOM 691 N N . ARG A 1 90 ? -9.259 -10.405 10.513 1.00 91.56 90 ARG A N 1
ATOM 692 C CA . ARG A 1 90 ? -9.877 -11.713 10.789 1.00 91.56 90 ARG A CA 1
ATOM 693 C C . ARG A 1 90 ? -8.874 -12.732 11.317 1.00 91.56 90 ARG A C 1
ATOM 695 O O . ARG A 1 90 ? -9.191 -13.472 12.243 1.00 91.56 90 ARG A O 1
ATOM 702 N N . ALA A 1 91 ? -7.668 -12.758 10.754 1.00 90.44 91 ALA A N 1
ATOM 703 C CA . ALA A 1 91 ? -6.591 -13.611 11.242 1.00 90.44 91 ALA A CA 1
ATOM 704 C C . ALA A 1 91 ? -6.205 -13.251 12.685 1.00 90.44 91 ALA A C 1
ATOM 706 O O . ALA A 1 91 ? -5.958 -14.139 13.499 1.00 90.44 91 ALA A O 1
ATOM 707 N N . GLN A 1 92 ? -6.205 -11.957 13.019 1.00 86.25 92 GLN A N 1
ATOM 708 C CA . GLN A 1 92 ? -5.912 -11.503 14.370 1.00 86.25 92 GLN A CA 1
ATOM 709 C C . GLN A 1 92 ? -6.993 -11.930 15.375 1.00 86.25 92 GLN A C 1
ATOM 711 O O . GLN A 1 92 ? -6.650 -12.418 16.451 1.00 86.25 92 GLN A O 1
ATOM 716 N N . GLU A 1 93 ? -8.276 -11.808 15.018 1.00 83.00 93 GLU A N 1
ATOM 717 C CA . GLU A 1 93 ? -9.398 -12.292 15.840 1.00 83.00 93 GLU A CA 1
ATOM 718 C C . GLU A 1 93 ? -9.274 -13.795 16.125 1.00 83.00 93 GLU A C 1
ATOM 720 O O . GLU A 1 93 ? -9.343 -14.202 17.280 1.00 83.00 93 GLU A O 1
ATOM 725 N N . ALA A 1 94 ? -9.006 -14.609 15.099 1.00 81.69 94 ALA A N 1
ATOM 726 C CA . ALA A 1 94 ? -8.856 -16.059 15.248 1.00 81.69 94 ALA A CA 1
ATOM 727 C C . ALA A 1 94 ? -7.670 -16.474 16.138 1.00 81.69 94 ALA A C 1
ATOM 729 O O . ALA A 1 94 ? -7.672 -17.571 16.683 1.00 81.69 94 ALA A O 1
ATOM 730 N N . SER A 1 95 ? -6.649 -15.622 16.269 1.00 77.94 95 SER A N 1
ATOM 731 C CA . SER A 1 95 ? -5.480 -15.884 17.121 1.00 77.94 95 SER A CA 1
ATOM 732 C C . SER A 1 95 ? -5.662 -15.453 18.583 1.00 77.94 95 SER A C 1
ATOM 734 O O . SER A 1 95 ? -4.863 -15.836 19.437 1.00 77.94 95 SER A 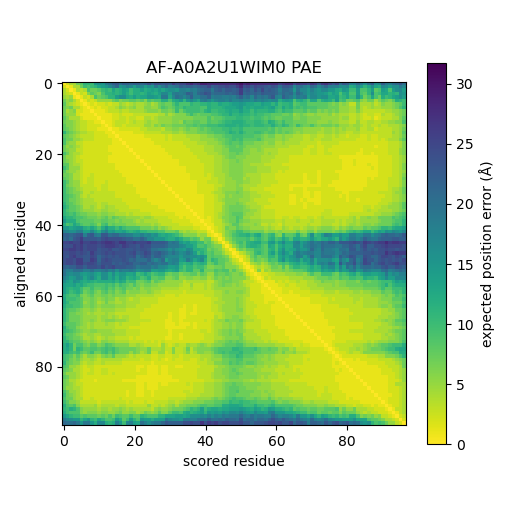O 1
ATOM 736 N N . HIS A 1 96 ? -6.681 -14.635 18.866 1.00 64.31 96 HIS A N 1
ATOM 737 C CA . HIS A 1 96 ? -6.963 -14.065 20.188 1.00 64.31 96 HIS A CA 1
ATOM 738 C C . HIS A 1 96 ? -8.327 -14.487 20.770 1.00 64.31 96 HIS A C 1
ATOM 740 O O . HIS A 1 96 ? -8.691 -13.997 21.840 1.00 64.31 96 HIS A O 1
ATOM 746 N N . GLY A 1 97 ? -9.070 -15.365 20.089 1.00 51.72 97 GLY A N 1
ATOM 747 C CA . GLY A 1 97 ? -10.260 -16.055 20.604 1.00 51.72 97 GLY A CA 1
ATOM 748 C C . GLY A 1 97 ? -9.949 -17.492 20.992 1.00 51.72 97 GLY A C 1
ATOM 749 O O . GLY A 1 97 ? -10.618 -17.983 21.926 1.00 51.72 97 GLY A O 1
#

pLDDT: mean 86.65, std 11.35, range [51.72, 97.19]

Sequence (97 aa):
MRTLAKISDLEAKIDPAKLAQIRKSANEFESQFVSQMLGPMFEGIGTDETFGGGRGEEMFRPMLIEQFGKQITQRGGFGIANQVYGELLRAQEASHG

Solvent-accessible surface area (backbone atoms only — not comparable to full-atom values): 5468 Å² total; per-residue (Å²): 115,76,68,60,57,54,50,54,61,52,53,76,76,48,57,67,70,57,52,52,48,47,52,47,52,17,45,49,50,37,12,52,52,43,21,60,67,49,46,66,71,56,70,75,57,72,62,41,94,88,83,40,66,46,75,64,42,64,70,46,44,63,59,51,40,45,51,49,12,42,55,44,36,76,75,57,55,89,55,54,25,63,55,46,31,57,50,51,54,51,55,51,50,70,74,74,110

Secondary structure (DSSP, 8-state):
-HHHHHHHHHHTTS-HHHHHHHHHHHHHHHHHHHHHHHHHHHHTS---TTTS-HHHHHHHHHHHHHHHHHHHHHTTTTSHHHHHHHHHHHHHHHHH-

Radius of gyration: 18.54 Å; Cα contacts (8 Å, |Δi|>4): 66; chains: 1; bounding box: 50×24×46 Å

Mean predicted aligned error: 6.75 Å